Protein AF-A0A3M1PRJ2-F1 (afdb_monomer)

Mean predicted aligned error: 6.18 Å

Nearest PDB structures (foldseek):
  3op9-assembly1_A  TM=5.681E-01  e=8.543E-02  Listeria innocua
  8jfr-assembly2_C  TM=6.159E-01  e=5.530E-01  Staphylococcus delphini
  2ox6-assembly2_C  TM=6.327E-01  e=8.139E-01  Shewanella oneidensis MR-1
  8a0x-assembly1_B  TM=5.744E-01  e=9.257E-01  Vibrio cholerae
  2o38-assembly1_A  TM=5.028E-01  e=6.709E-01  Rhodopseudomonas palustris CGA009

pLDDT: mean 77.21, std 13.82, range [36.97, 91.62]

Secondary structure (DSSP, 8-state):
-EEHHHHHHHGGGTS-HHHHHHHTT--HHHHHHHHTTS-TT-EE-HHHHHHHHHHHT--STTS-S-S----

Foldseek 3Di:
DAFLQLVLQVCCVVDPLVVLCVQQVHDSVVSVCSPVCVDRPDGRDPSSVVSVCVVVVHDPVNDDPDNDDPD

Sequence (71 aa):
MFNSGKWVCQIGALIPPVQRAIAIDVTVQTVSNWETGRYKDVRLTLVQVKALCRLLRWTLDDLPDDFGAGK

Radius of gyration: 11.19 Å; Cα contacts (8 Å, |Δi|>4): 76; chains: 1; bounding box: 29×23×26 Å

Solvent-accessible surface area (backbone atoms only — not comparable to full-atom values): 4232 Å² total; per-residue (Å²): 135,45,52,35,23,58,50,53,47,64,50,41,80,79,45,55,61,63,61,54,13,64,54,51,75,50,50,51,65,56,49,50,36,19,55,70,54,77,41,79,82,46,58,49,50,74,66,37,50,52,36,49,28,61,76,73,70,45,56,82,83,70,49,72,94,69,78,74,87,80,129

Structure (mmCIF, N/CA/C/O backbone):
data_AF-A0A3M1PRJ2-F1
#
_entry.id   AF-A0A3M1PRJ2-F1
#
loop_
_atom_site.group_PDB
_atom_site.id
_atom_site.type_symbol
_atom_site.label_atom_id
_atom_site.label_alt_id
_atom_site.label_comp_id
_atom_site.label_asym_id
_atom_site.label_entity_id
_atom_site.label_seq_id
_atom_site.pdbx_PDB_ins_code
_atom_site.Cartn_x
_atom_site.Cartn_y
_atom_site.Cartn_z
_atom_site.occupancy
_atom_site.B_iso_or_equiv
_atom_site.auth_seq_id
_atom_site.auth_comp_id
_atom_site.auth_asym_id
_atom_site.auth_atom_id
_atom_site.pdbx_PDB_model_num
ATOM 1 N N . MET A 1 1 ? -3.703 -15.760 0.460 1.00 47.28 1 MET A N 1
ATOM 2 C CA . MET A 1 1 ? -2.384 -15.140 0.739 1.00 47.28 1 MET A CA 1
ATOM 3 C C . MET A 1 1 ? -2.042 -14.249 -0.453 1.00 47.28 1 MET A C 1
ATOM 5 O O . MET A 1 1 ? -2.041 -14.757 -1.563 1.00 47.28 1 MET A O 1
ATOM 9 N N . PHE A 1 2 ? -1.868 -12.942 -0.244 1.00 56.97 2 PHE A N 1
ATOM 10 C CA . PHE A 1 2 ? -1.953 -11.896 -1.281 1.00 56.97 2 PHE A CA 1
ATOM 11 C C . PHE A 1 2 ? -0.599 -11.643 -1.960 1.00 56.97 2 PHE A C 1
ATOM 13 O O . PHE A 1 2 ? 0.363 -11.385 -1.248 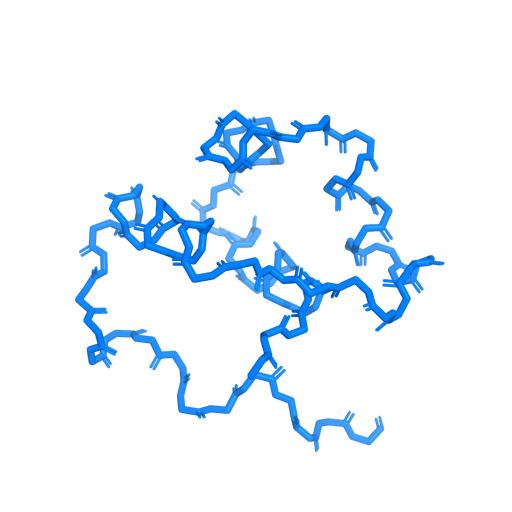1.00 56.97 2 PHE A O 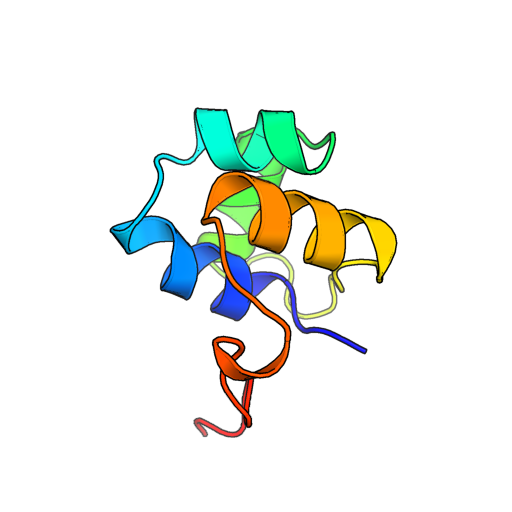1
ATOM 20 N N . ASN A 1 3 ? -0.496 -11.690 -3.293 1.00 64.81 3 ASN A N 1
ATOM 21 C CA . ASN A 1 3 ? 0.756 -11.414 -4.020 1.00 64.81 3 ASN A CA 1
ATOM 22 C C . ASN A 1 3 ? 1.057 -9.902 -4.024 1.00 64.81 3 ASN A C 1
ATOM 24 O O . ASN A 1 3 ? 0.294 -9.135 -4.609 1.00 64.81 3 ASN A O 1
ATOM 28 N N . SER A 1 4 ? 2.144 -9.464 -3.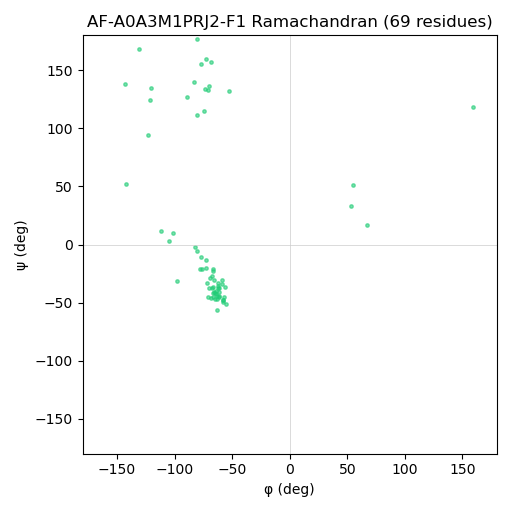377 1.00 62.59 4 SER A N 1
ATOM 29 C CA . SER A 1 4 ? 2.420 -8.036 -3.155 1.00 62.59 4 SER A CA 1
ATOM 30 C C . SER A 1 4 ? 2.780 -7.270 -4.431 1.00 62.59 4 SER A C 1
ATOM 32 O O . SER A 1 4 ? 2.479 -6.083 -4.517 1.00 62.59 4 SER A O 1
ATOM 34 N N . GLY A 1 5 ? 3.373 -7.928 -5.434 1.00 64.31 5 GLY A N 1
ATOM 35 C CA . GLY A 1 5 ? 3.853 -7.279 -6.661 1.00 64.31 5 GLY A CA 1
ATOM 36 C C . GLY A 1 5 ? 2.738 -6.647 -7.494 1.00 64.31 5 GLY A C 1
ATOM 37 O O . GLY A 1 5 ? 2.736 -5.442 -7.742 1.00 64.31 5 GLY A O 1
ATOM 38 N N . LYS A 1 6 ? 1.738 -7.450 -7.881 1.00 66.25 6 LYS A N 1
ATOM 39 C CA . LYS A 1 6 ? 0.606 -6.967 -8.693 1.00 66.25 6 LYS A CA 1
ATOM 40 C C . LYS A 1 6 ? -0.316 -6.034 -7.912 1.00 66.25 6 LYS A C 1
ATOM 42 O O . LYS A 1 6 ? -0.766 -5.039 -8.468 1.00 66.25 6 LYS A O 1
ATOM 47 N N . TRP A 1 7 ? -0.537 -6.312 -6.626 1.00 71.06 7 TRP A N 1
ATOM 48 C CA . TRP A 1 7 ? -1.360 -5.476 -5.748 1.00 71.06 7 TRP A CA 1
ATOM 49 C C . TRP A 1 7 ? -0.873 -4.033 -5.715 1.00 71.06 7 TRP A C 1
ATOM 51 O O . TRP A 1 7 ? -1.641 -3.100 -5.929 1.00 71.06 7 TRP A O 1
ATOM 61 N N . VAL A 1 8 ? 0.426 -3.866 -5.467 1.00 67.94 8 VAL A N 1
ATOM 62 C CA . VAL A 1 8 ? 1.054 -2.561 -5.277 1.00 67.94 8 VAL A CA 1
ATOM 63 C C . VAL A 1 8 ? 1.144 -1.793 -6.596 1.00 67.94 8 VAL A C 1
ATOM 65 O O . VAL A 1 8 ? 0.958 -0.578 -6.580 1.00 67.94 8 VAL A O 1
ATOM 68 N N . CYS A 1 9 ? 1.330 -2.484 -7.728 1.00 68.62 9 CYS A N 1
ATOM 69 C CA . CYS A 1 9 ? 1.191 -1.887 -9.060 1.00 68.62 9 CYS A CA 1
ATOM 70 C C . CYS A 1 9 ? -0.242 -1.427 -9.355 1.00 68.62 9 CYS A C 1
ATOM 72 O O . CYS A 1 9 ? -0.437 -0.314 -9.832 1.00 68.62 9 CYS A O 1
ATOM 74 N N . GLN A 1 10 ? -1.246 -2.262 -9.075 1.00 69.38 10 GLN A N 1
ATOM 75 C CA . GLN A 1 10 ? -2.637 -1.989 -9.444 1.00 69.38 10 GLN A CA 1
ATOM 76 C C . GLN A 1 10 ? -3.226 -0.820 -8.646 1.00 69.38 10 GLN A C 1
ATOM 78 O O . GLN A 1 10 ? -3.788 0.103 -9.230 1.00 69.38 10 GLN A O 1
ATOM 83 N N . ILE A 1 11 ? -3.016 -0.788 -7.327 1.00 74.38 11 ILE A N 1
ATOM 84 C CA . ILE A 1 11 ? -3.362 0.388 -6.508 1.00 74.38 11 ILE A CA 1
ATOM 85 C C . ILE A 1 11 ? -2.402 1.559 -6.750 1.00 74.38 11 ILE A C 1
ATOM 87 O O . ILE A 1 11 ? -2.668 2.683 -6.327 1.00 74.38 11 ILE A O 1
ATOM 91 N N . GLY A 1 12 ? -1.266 1.310 -7.406 1.00 67.69 12 GLY A N 1
ATOM 92 C CA . GLY A 1 12 ? -0.247 2.316 -7.657 1.00 67.69 12 GLY A CA 1
ATOM 93 C C . GLY A 1 12 ? -0.694 3.426 -8.602 1.00 67.69 12 GLY A C 1
ATOM 94 O O . GLY A 1 12 ? -0.161 4.529 -8.522 1.00 67.69 12 GLY A O 1
ATOM 95 N N . ALA A 1 13 ? -1.726 3.169 -9.411 1.00 71.75 13 ALA A N 1
ATOM 96 C CA . ALA A 1 13 ? -2.410 4.189 -10.200 1.00 71.75 13 ALA A CA 1
ATOM 97 C C . ALA A 1 13 ? -3.289 5.131 -9.350 1.00 71.75 13 ALA A C 1
ATOM 99 O O . ALA A 1 13 ? -3.611 6.228 -9.798 1.00 71.75 13 ALA A O 1
ATOM 100 N N . LEU A 1 14 ? -3.679 4.717 -8.138 1.00 78.62 14 LEU A N 1
ATOM 101 C CA . LEU A 1 14 ? -4.596 5.460 -7.264 1.00 78.62 14 LEU A CA 1
ATOM 102 C C . LEU A 1 14 ? -3.863 6.281 -6.200 1.00 78.62 14 LEU A C 1
ATOM 104 O O . LEU A 1 14 ? -4.346 7.332 -5.787 1.00 78.62 14 LEU A O 1
ATOM 108 N N . ILE A 1 15 ? -2.704 5.803 -5.741 1.00 83.62 15 ILE A N 1
ATOM 109 C CA . ILE A 1 15 ? -1.924 6.424 -4.664 1.00 83.62 15 ILE A CA 1
ATOM 110 C C . ILE A 1 15 ? -0.420 6.308 -4.938 1.00 83.62 15 ILE A C 1
ATOM 112 O O . ILE A 1 15 ? 0.029 5.238 -5.345 1.00 83.62 15 ILE A O 1
ATOM 116 N N . PRO A 1 16 ? 0.392 7.354 -4.690 1.00 86.25 16 PRO A N 1
ATOM 117 C CA . PRO A 1 16 ? 1.826 7.357 -4.986 1.00 86.25 16 PRO A CA 1
ATOM 118 C C . PRO A 1 16 ? 2.650 6.402 -4.091 1.00 86.25 16 PRO A C 1
ATOM 120 O O . PRO A 1 16 ? 2.247 6.101 -2.963 1.00 86.25 16 PRO A O 1
ATOM 123 N N . PRO A 1 17 ? 3.846 5.961 -4.542 1.00 83.00 17 PRO A N 1
ATOM 124 C CA . PRO A 1 17 ? 4.668 4.952 -3.858 1.00 83.00 17 PRO A CA 1
ATOM 125 C C . PRO A 1 17 ? 5.032 5.292 -2.415 1.00 83.00 17 PRO A C 1
ATOM 127 O O . PRO A 1 17 ? 5.030 4.408 -1.560 1.00 83.00 17 PRO A O 1
ATOM 130 N N . VAL A 1 18 ? 5.280 6.570 -2.122 1.00 89.00 18 VAL A N 1
ATOM 131 C CA . VAL A 1 18 ? 5.572 7.044 -0.762 1.00 89.00 18 VAL A CA 1
ATOM 132 C C . VAL A 1 18 ? 4.382 6.823 0.174 1.00 89.00 18 VAL A C 1
ATOM 134 O O . VAL A 1 18 ? 4.558 6.319 1.279 1.00 89.00 18 VAL A O 1
ATOM 137 N N . GLN A 1 19 ? 3.162 7.134 -0.270 1.00 88.38 19 GLN A N 1
ATOM 138 C CA . GLN A 1 19 ? 1.965 6.957 0.557 1.00 88.38 19 GLN A CA 1
ATOM 139 C C . GLN A 1 19 ? 1.660 5.478 0.813 1.00 88.38 19 GLN A C 1
ATOM 141 O O . GLN A 1 19 ? 1.296 5.114 1.928 1.00 88.38 19 GLN A O 1
ATOM 146 N N . ARG A 1 20 ? 1.876 4.608 -0.183 1.00 88.50 20 ARG A N 1
ATOM 147 C CA . ARG A 1 20 ? 1.733 3.151 -0.015 1.00 88.50 20 ARG A CA 1
ATOM 148 C C . ARG A 1 20 ? 2.721 2.596 1.000 1.00 88.50 20 ARG A C 1
ATOM 150 O O . ARG A 1 20 ? 2.323 1.828 1.867 1.00 88.50 20 ARG A O 1
ATOM 157 N N . ALA A 1 21 ? 3.985 3.003 0.882 1.00 90.25 21 ALA A N 1
ATOM 158 C CA . ALA A 1 21 ? 5.071 2.584 1.759 1.00 90.25 21 ALA A CA 1
ATOM 159 C C . ALA A 1 21 ? 4.764 2.922 3.226 1.00 90.25 21 ALA A C 1
ATOM 161 O O . ALA A 1 21 ? 4.820 2.044 4.084 1.00 90.25 21 ALA A O 1
ATOM 162 N N . ILE A 1 22 ? 4.332 4.162 3.479 1.00 91.44 22 ILE A N 1
ATOM 163 C CA . ILE A 1 22 ? 3.923 4.625 4.811 1.00 91.44 22 ILE A CA 1
ATOM 164 C C . ILE A 1 22 ? 2.728 3.818 5.336 1.00 91.44 22 ILE A C 1
ATOM 166 O O . ILE A 1 22 ? 2.725 3.407 6.491 1.00 91.44 22 ILE A O 1
ATOM 170 N N . ALA A 1 23 ? 1.719 3.559 4.501 1.00 90.25 23 ALA A N 1
ATOM 171 C CA . ALA A 1 23 ? 0.494 2.891 4.940 1.00 90.25 23 ALA A CA 1
ATOM 172 C C . ALA A 1 23 ? 0.696 1.437 5.394 1.00 90.25 23 ALA A C 1
ATOM 174 O O . ALA A 1 23 ? -0.047 0.960 6.249 1.00 90.25 23 ALA A O 1
ATOM 175 N N . ILE A 1 24 ? 1.672 0.726 4.826 1.00 89.69 24 ILE A N 1
ATOM 176 C CA . ILE A 1 24 ? 1.933 -0.696 5.122 1.00 89.69 24 ILE A CA 1
ATOM 177 C C . ILE A 1 24 ? 3.246 -0.938 5.862 1.00 89.69 24 ILE A C 1
ATOM 179 O O . ILE A 1 24 ? 3.668 -2.093 5.967 1.00 89.69 24 ILE A O 1
ATOM 183 N N . ASP A 1 25 ? 3.852 0.140 6.359 1.00 91.62 25 ASP A N 1
ATOM 184 C CA . ASP A 1 25 ? 5.087 0.143 7.140 1.00 91.62 25 ASP A CA 1
ATOM 185 C C . ASP A 1 25 ? 6.251 -0.570 6.429 1.00 91.62 25 ASP A C 1
ATOM 187 O O . ASP A 1 25 ? 6.891 -1.484 6.941 1.00 91.62 25 ASP A O 1
ATOM 191 N N . VAL A 1 26 ? 6.503 -0.180 5.178 1.00 89.62 26 VAL A N 1
ATOM 192 C CA . VAL A 1 26 ? 7.654 -0.658 4.398 1.00 89.62 26 VAL A CA 1
ATOM 193 C C . VAL A 1 26 ? 8.395 0.513 3.770 1.00 89.62 26 VAL A C 1
ATOM 195 O O . VAL A 1 26 ? 7.902 1.636 3.718 1.00 89.62 26 VAL A O 1
ATOM 198 N N . THR A 1 27 ? 9.592 0.266 3.244 1.00 91.12 27 THR A N 1
ATOM 199 C CA . THR A 1 27 ? 10.341 1.303 2.529 1.00 91.12 27 THR A CA 1
ATOM 200 C C . THR A 1 27 ? 9.796 1.515 1.114 1.00 91.12 27 THR A C 1
ATOM 202 O O . THR A 1 27 ? 9.248 0.609 0.480 1.00 91.12 27 THR A O 1
ATOM 205 N N . VAL A 1 28 ? 10.017 2.709 0.563 1.00 89.75 28 VAL A N 1
ATOM 206 C CA . VAL A 1 28 ? 9.708 3.014 -0.847 1.00 89.75 28 VAL A CA 1
ATOM 207 C C . VAL A 1 28 ? 10.477 2.088 -1.797 1.00 89.75 28 VAL A C 1
ATOM 209 O O . VAL A 1 28 ? 9.949 1.677 -2.827 1.00 89.75 28 VAL A O 1
ATOM 212 N N . GLN A 1 29 ? 11.699 1.695 -1.428 1.00 88.31 29 GLN A N 1
ATOM 213 C CA . GLN A 1 29 ? 12.484 0.718 -2.180 1.00 88.31 29 GLN A CA 1
ATOM 214 C C . GLN A 1 29 ? 11.808 -0.659 -2.193 1.00 88.31 29 GLN A C 1
ATOM 216 O O . GLN A 1 29 ? 11.774 -1.303 -3.238 1.00 88.31 29 GLN A O 1
ATOM 221 N N . THR A 1 30 ? 11.226 -1.097 -1.073 1.00 87.31 30 THR A N 1
ATOM 222 C CA . THR A 1 30 ? 10.434 -2.333 -1.008 1.00 87.31 30 THR A CA 1
ATOM 223 C C . THR A 1 30 ? 9.219 -2.262 -1.934 1.00 87.31 30 THR A C 1
ATOM 225 O O . THR A 1 30 ? 8.998 -3.187 -2.710 1.00 87.31 30 THR A O 1
ATOM 228 N N . VAL A 1 31 ? 8.491 -1.141 -1.931 1.00 86.31 31 VAL A N 1
ATOM 229 C CA . VAL A 1 31 ? 7.380 -0.892 -2.868 1.00 86.31 31 VAL A CA 1
ATOM 230 C C . VAL A 1 31 ? 7.853 -0.978 -4.324 1.00 86.31 31 VAL A C 1
ATOM 232 O O . VAL A 1 31 ? 7.254 -1.696 -5.117 1.00 86.31 31 VAL A O 1
ATOM 235 N N . SER A 1 32 ? 8.962 -0.322 -4.670 1.00 85.38 32 SER A N 1
ATOM 236 C CA . SER A 1 32 ? 9.500 -0.317 -6.037 1.00 85.38 32 SER A CA 1
ATOM 237 C C . SER A 1 32 ? 10.004 -1.701 -6.481 1.00 85.38 32 SER A C 1
ATOM 239 O O . SER A 1 32 ? 9.807 -2.130 -7.619 1.00 85.38 32 SER A O 1
ATOM 241 N N . ASN A 1 33 ? 10.598 -2.463 -5.56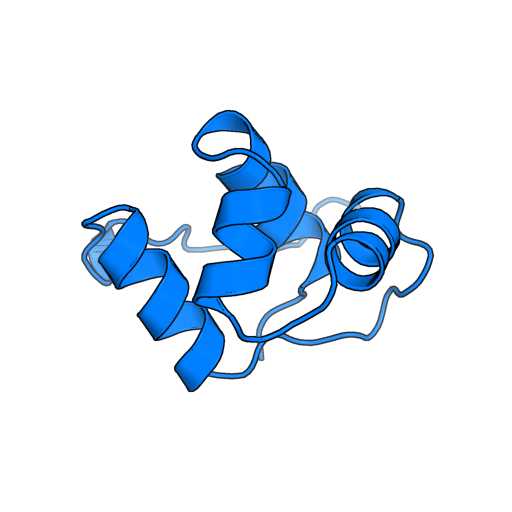2 1.00 85.00 33 ASN A N 1
ATOM 242 C CA . ASN A 1 33 ? 10.997 -3.853 -5.777 1.00 85.00 33 ASN A CA 1
ATOM 243 C C . ASN A 1 33 ? 9.801 -4.774 -6.070 1.00 85.00 33 ASN A C 1
ATOM 245 O O . ASN A 1 33 ? 9.923 -5.712 -6.862 1.00 85.00 33 ASN A O 1
ATOM 249 N N . TRP A 1 34 ? 8.653 -4.514 -5.441 1.00 83.75 34 TRP A N 1
ATOM 250 C CA . TRP A 1 34 ? 7.404 -5.216 -5.727 1.00 83.75 34 TRP A CA 1
ATOM 251 C C . TRP A 1 34 ? 6.841 -4.827 -7.093 1.00 83.75 34 TRP A C 1
ATOM 253 O O . TRP A 1 34 ? 6.497 -5.715 -7.869 1.00 83.75 34 TRP A O 1
ATOM 263 N N . GLU A 1 35 ? 6.826 -3.531 -7.420 1.00 78.94 35 GLU A N 1
ATOM 264 C CA . GLU A 1 35 ? 6.325 -3.034 -8.709 1.00 78.94 35 GLU A CA 1
ATOM 265 C C . GLU A 1 35 ? 7.132 -3.554 -9.905 1.00 78.94 35 GLU A C 1
ATOM 267 O O . GLU A 1 35 ? 6.590 -3.879 -10.956 1.00 78.94 35 GLU A O 1
ATOM 272 N N . THR A 1 36 ? 8.447 -3.671 -9.737 1.00 80.25 36 THR A N 1
ATOM 273 C CA . THR A 1 36 ? 9.357 -4.168 -10.780 1.00 80.25 36 THR A CA 1
ATOM 274 C C . THR A 1 36 ? 9.410 -5.696 -10.860 1.00 80.25 36 THR A C 1
ATOM 276 O O . THR A 1 36 ? 10.129 -6.243 -11.696 1.00 80.25 36 THR A O 1
ATOM 279 N N . GLY A 1 37 ? 8.685 -6.408 -9.989 1.00 75.69 37 GLY A N 1
ATOM 280 C CA . GLY A 1 37 ? 8.654 -7.871 -9.968 1.00 75.69 37 GLY A CA 1
ATOM 281 C C . GLY A 1 37 ? 9.977 -8.529 -9.557 1.00 75.69 37 GLY A C 1
ATOM 282 O O . GLY A 1 37 ? 10.151 -9.728 -9.784 1.00 75.69 37 GLY A O 1
ATOM 283 N N . ARG A 1 38 ? 10.906 -7.777 -8.942 1.00 74.69 38 ARG A N 1
ATOM 284 C CA . ARG A 1 38 ? 12.186 -8.308 -8.430 1.00 74.69 38 ARG A CA 1
ATOM 285 C C . ARG A 1 38 ? 11.993 -9.281 -7.264 1.00 74.69 38 ARG A C 1
ATOM 287 O O . ARG A 1 38 ? 12.848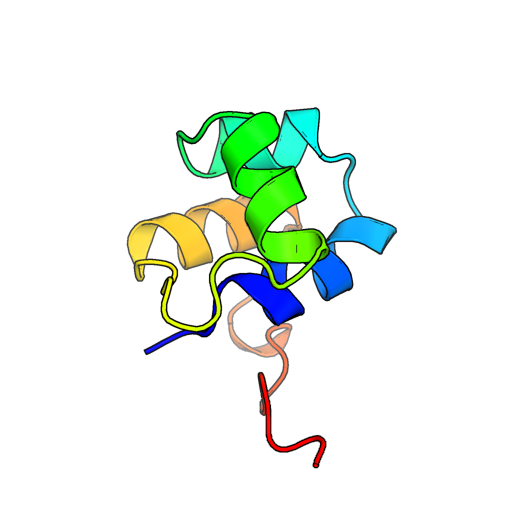 -10.131 -7.042 1.00 74.69 38 ARG A O 1
ATOM 294 N N . TYR A 1 39 ? 10.865 -9.190 -6.559 1.00 71.38 39 TYR A N 1
ATOM 295 C CA . TYR A 1 39 ? 10.467 -10.110 -5.493 1.00 71.38 39 TYR A CA 1
ATOM 296 C C . TYR A 1 39 ? 9.098 -10.726 -5.799 1.00 71.38 39 TYR A C 1
ATOM 298 O O . TYR A 1 39 ? 8.064 -10.141 -5.486 1.00 71.38 39 TYR A O 1
ATOM 306 N N . LYS A 1 40 ? 9.096 -11.909 -6.423 1.00 59.28 40 LYS A N 1
ATOM 307 C CA . LYS A 1 40 ? 7.870 -12.587 -6.888 1.00 59.28 40 LYS A CA 1
ATOM 308 C C . LYS A 1 40 ? 7.079 -13.293 -5.779 1.00 59.28 40 LYS A C 1
ATOM 310 O O . LYS A 1 40 ? 5.881 -13.502 -5.940 1.00 59.28 40 LYS A O 1
ATOM 315 N N . ASP A 1 41 ? 7.726 -13.604 -4.658 1.00 63.56 41 ASP A N 1
ATOM 316 C CA . ASP A 1 41 ? 7.138 -14.381 -3.557 1.00 63.56 41 ASP A CA 1
ATOM 317 C C . ASP A 1 41 ? 6.760 -13.548 -2.331 1.00 63.56 41 ASP A C 1
ATOM 319 O O . ASP A 1 41 ? 6.305 -14.091 -1.321 1.00 63.56 41 ASP A O 1
ATOM 323 N N . VAL A 1 42 ? 6.927 -12.224 -2.391 1.00 71.50 42 VAL A N 1
ATOM 324 C CA . VAL A 1 42 ? 6.522 -11.384 -1.266 1.00 71.50 42 VAL A CA 1
ATOM 325 C C . VAL A 1 42 ? 5.002 -11.301 -1.231 1.00 71.50 42 VAL A C 1
ATOM 327 O O . VAL A 1 42 ? 4.315 -11.145 -2.244 1.00 71.50 42 VAL A O 1
ATOM 330 N N . ARG A 1 43 ? 4.465 -11.489 -0.029 1.00 74.19 43 ARG A N 1
ATOM 331 C CA . ARG A 1 43 ? 3.033 -11.504 0.220 1.00 74.19 43 ARG A CA 1
ATOM 332 C C . ARG A 1 43 ? 2.685 -10.410 1.203 1.00 74.19 43 ARG A C 1
ATOM 334 O O . ARG A 1 43 ? 3.351 -10.273 2.226 1.00 74.19 43 ARG A O 1
ATOM 341 N N . LEU A 1 44 ? 1.629 -9.658 0.908 1.00 79.81 44 LEU A N 1
ATOM 342 C CA . LEU A 1 44 ? 1.079 -8.727 1.886 1.00 79.81 44 LEU A CA 1
ATOM 343 C C . LEU A 1 44 ? 0.413 -9.527 3.003 1.00 79.81 44 LEU A C 1
ATOM 345 O O . LEU A 1 44 ? -0.320 -10.494 2.758 1.00 79.81 44 LEU A O 1
ATOM 349 N N . THR A 1 45 ? 0.657 -9.113 4.241 1.00 84.50 45 THR A N 1
ATOM 350 C CA . THR A 1 45 ? -0.090 -9.634 5.385 1.00 84.50 45 THR A CA 1
ATOM 351 C C . THR A 1 45 ? -1.514 -9.075 5.376 1.00 84.50 45 THR A C 1
ATOM 353 O O . THR A 1 45 ? -1.791 -8.025 4.792 1.00 84.50 45 THR A O 1
ATOM 356 N N . LEU A 1 46 ? -2.438 -9.743 6.071 1.00 85.25 46 LEU A N 1
ATOM 357 C CA . LEU A 1 46 ? -3.823 -9.273 6.190 1.00 85.25 46 LEU A CA 1
ATOM 358 C C . LEU A 1 46 ? -3.913 -7.869 6.825 1.00 85.25 46 LEU A C 1
ATOM 360 O O . LEU A 1 46 ? -4.815 -7.099 6.506 1.00 85.25 46 LEU A O 1
ATOM 364 N N . VAL A 1 47 ? -2.972 -7.526 7.711 1.00 89.31 47 VAL A N 1
ATOM 365 C CA . VAL A 1 47 ? -2.885 -6.199 8.342 1.00 89.31 47 VAL A CA 1
ATOM 366 C C . VAL A 1 47 ? -2.544 -5.130 7.305 1.00 89.31 47 VAL A C 1
ATOM 368 O O . VAL A 1 47 ? -3.212 -4.100 7.252 1.00 89.31 47 VAL A O 1
ATOM 371 N N . GLN A 1 48 ? -1.569 -5.402 6.437 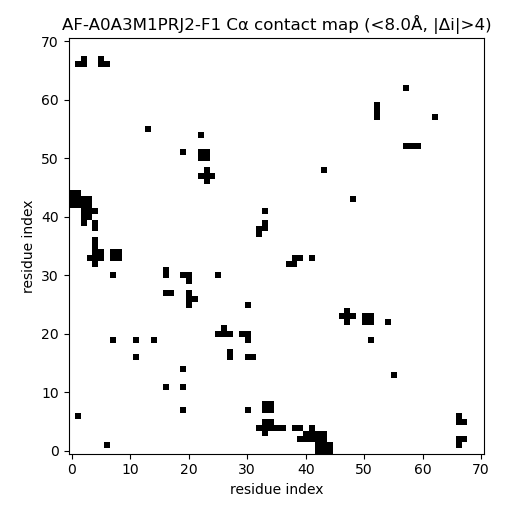1.00 88.06 48 GLN A N 1
ATOM 372 C CA . GLN A 1 48 ? -1.157 -4.483 5.372 1.00 88.06 48 GLN A CA 1
ATOM 373 C C . GLN A 1 48 ? -2.262 -4.292 4.327 1.00 88.06 48 GLN A C 1
ATOM 375 O O . GLN A 1 48 ? -2.541 -3.166 3.926 1.00 88.06 48 GLN A O 1
ATOM 380 N N . VAL A 1 49 ? -2.955 -5.371 3.949 1.00 85.69 49 VAL A N 1
ATOM 381 C CA . VAL A 1 49 ? -4.134 -5.304 3.068 1.00 85.69 49 VAL A CA 1
ATOM 382 C C . VAL A 1 49 ? -5.210 -4.397 3.667 1.00 85.69 49 VAL A C 1
ATOM 384 O O . VAL A 1 49 ? -5.671 -3.468 3.009 1.00 85.69 49 VAL A O 1
ATOM 387 N N . LYS A 1 50 ? -5.558 -4.591 4.946 1.00 87.50 50 LYS A N 1
ATOM 388 C CA . LYS A 1 50 ? -6.542 -3.744 5.640 1.00 87.50 50 LYS A CA 1
ATOM 389 C C . LYS A 1 50 ? -6.108 -2.280 5.720 1.00 87.50 50 LYS A C 1
ATOM 391 O O . LYS A 1 50 ? -6.957 -1.396 5.622 1.00 87.50 50 LYS A O 1
ATOM 396 N N . ALA A 1 51 ? -4.818 -2.011 5.910 1.00 90.25 51 ALA A N 1
ATOM 397 C CA . ALA A 1 51 ? -4.297 -0.648 5.945 1.00 90.25 51 ALA A CA 1
ATOM 398 C C . ALA A 1 51 ? -4.461 0.061 4.590 1.00 90.25 51 ALA A C 1
ATOM 400 O O . ALA A 1 51 ? -4.912 1.205 4.547 1.00 90.25 51 ALA A O 1
ATOM 401 N N . LEU A 1 52 ? -4.196 -0.640 3.485 1.00 87.06 52 LEU A N 1
ATOM 402 C CA . LEU A 1 52 ? -4.406 -0.113 2.135 1.00 87.06 52 LEU A CA 1
ATOM 403 C C . LEU A 1 52 ? -5.891 0.113 1.824 1.00 87.06 52 LEU A C 1
ATOM 405 O O . LEU A 1 52 ? -6.231 1.171 1.301 1.00 87.06 52 LEU A O 1
ATOM 409 N N . CYS A 1 53 ? -6.785 -0.804 2.215 1.00 88.00 53 CYS A N 1
ATOM 410 C CA . CYS A 1 53 ? -8.233 -0.591 2.086 1.00 88.00 53 CYS A CA 1
ATOM 411 C C . CYS A 1 53 ? -8.686 0.679 2.817 1.00 88.00 53 CYS A C 1
ATOM 413 O O . CYS A 1 53 ? -9.421 1.486 2.257 1.00 88.00 53 CYS A O 1
ATOM 415 N N . ARG A 1 54 ? -8.208 0.903 4.051 1.00 90.06 54 ARG A N 1
ATOM 416 C CA . ARG A 1 54 ? -8.529 2.118 4.823 1.00 90.06 54 ARG A CA 1
ATOM 417 C C . ARG A 1 54 ? -8.040 3.387 4.131 1.00 90.06 54 ARG A C 1
ATOM 419 O O . ARG A 1 54 ? -8.767 4.376 4.120 1.00 90.06 54 ARG A O 1
ATOM 426 N N . LEU A 1 55 ? -6.839 3.355 3.552 1.00 89.25 55 LEU A N 1
ATOM 427 C CA . LEU A 1 55 ? -6.281 4.488 2.811 1.00 89.25 55 LEU A CA 1
ATOM 428 C C . LEU A 1 55 ? -7.112 4.814 1.560 1.00 89.25 55 LEU A C 1
ATOM 430 O O . LEU A 1 55 ? -7.394 5.980 1.302 1.00 89.25 55 LEU A O 1
ATOM 434 N N . LEU A 1 56 ? -7.535 3.787 0.821 1.00 87.94 56 LEU A N 1
ATOM 435 C CA . LEU A 1 56 ? -8.350 3.918 -0.393 1.00 87.94 56 LEU A CA 1
ATOM 436 C C . LEU A 1 56 ? -9.845 4.133 -0.107 1.00 87.94 56 LEU A C 1
ATOM 438 O O . LEU A 1 56 ? -10.613 4.372 -1.034 1.00 87.94 56 LEU A O 1
ATOM 442 N N . ARG A 1 57 ? -10.261 4.057 1.167 1.00 89.75 57 ARG A N 1
ATOM 443 C CA . ARG A 1 57 ? -11.669 4.002 1.605 1.00 89.75 57 ARG A CA 1
ATOM 444 C C . ARG A 1 57 ? -12.469 2.884 0.928 1.00 89.75 57 ARG A C 1
ATOM 446 O O . ARG A 1 57 ? -13.662 3.029 0.691 1.00 89.75 57 ARG A O 1
ATOM 453 N N . TRP A 1 58 ? -11.801 1.776 0.643 1.00 89.06 58 TRP A N 1
ATOM 454 C CA . TRP A 1 58 ? -12.409 0.578 0.085 1.00 89.06 58 TRP A CA 1
ATOM 455 C C . TRP A 1 58 ? -13.026 -0.285 1.178 1.00 89.06 58 TRP A C 1
ATOM 457 O O . TRP A 1 58 ? -12.451 -0.476 2.257 1.00 89.06 58 TRP A O 1
ATOM 467 N N . THR A 1 59 ? -14.193 -0.830 0.868 1.00 85.56 59 THR A N 1
ATOM 468 C CA . THR A 1 59 ? -14.802 -1.945 1.585 1.00 85.56 59 THR A CA 1
ATOM 469 C C . THR A 1 59 ? -14.182 -3.268 1.128 1.00 85.56 59 THR A C 1
ATOM 471 O O . THR A 1 59 ? -13.307 -3.298 0.261 1.00 85.56 59 THR A O 1
ATOM 474 N N . LEU A 1 60 ? -14.586 -4.382 1.745 1.00 79.06 60 LEU A N 1
ATOM 475 C CA . LEU A 1 60 ? -14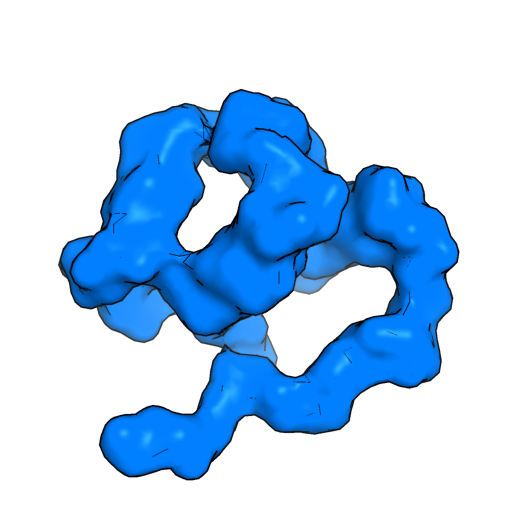.125 -5.695 1.294 1.00 79.06 60 LEU A CA 1
ATOM 476 C C . LEU A 1 60 ? -14.678 -6.052 -0.093 1.00 79.06 60 LEU A C 1
ATOM 478 O O . LEU A 1 60 ? -14.007 -6.778 -0.808 1.00 79.06 60 LEU A O 1
ATOM 482 N N . ASP A 1 61 ? -15.841 -5.523 -0.475 1.00 83.00 61 ASP A N 1
ATOM 483 C CA . ASP A 1 61 ? -16.461 -5.741 -1.788 1.00 83.00 61 ASP A CA 1
ATOM 484 C C . ASP A 1 61 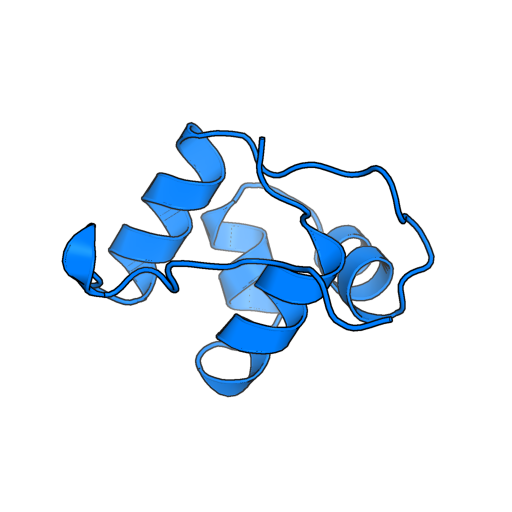? -15.797 -4.923 -2.909 1.00 83.00 61 ASP A C 1
ATOM 486 O O . ASP A 1 61 ? -15.884 -5.284 -4.077 1.00 83.00 61 ASP A O 1
ATOM 490 N N . ASP A 1 62 ? -15.091 -3.839 -2.566 1.00 82.75 62 ASP A N 1
ATOM 491 C CA . ASP A 1 62 ? -14.288 -3.063 -3.525 1.00 82.75 62 ASP A CA 1
ATOM 492 C C . ASP A 1 62 ? -12.957 -3.754 -3.871 1.00 82.75 62 ASP A C 1
ATOM 494 O O . ASP A 1 62 ? -12.228 -3.322 -4.770 1.00 82.75 62 ASP A O 1
ATOM 498 N N . LEU A 1 63 ? -12.597 -4.811 -3.133 1.00 78.00 63 LEU A N 1
ATOM 499 C CA . LEU A 1 63 ? -11.402 -5.590 -3.416 1.00 78.00 63 LEU A CA 1
ATOM 500 C C . LEU A 1 63 ? -11.607 -6.404 -4.701 1.00 78.00 63 LEU A C 1
ATOM 502 O O . LEU A 1 63 ? -12.603 -7.108 -4.823 1.00 78.00 63 LEU A O 1
ATOM 506 N N . PRO A 1 64 ? -10.642 -6.390 -5.632 1.00 73.25 64 PRO A N 1
ATOM 507 C CA . PRO A 1 64 ? -10.652 -7.304 -6.768 1.00 73.25 64 PRO A CA 1
ATOM 508 C C . PRO A 1 64 ? -10.793 -8.769 -6.322 1.00 73.25 64 PRO A C 1
ATOM 510 O O . PRO A 1 64 ? -10.049 -9.216 -5.450 1.00 73.25 64 PRO A O 1
ATOM 513 N N . ASP A 1 65 ? -11.698 -9.527 -6.950 1.00 68.75 65 ASP A N 1
ATOM 514 C CA . ASP A 1 65 ? -11.898 -10.960 -6.664 1.00 68.75 65 ASP A CA 1
ATOM 515 C C . ASP A 1 65 ? -10.659 -11.807 -6.971 1.00 68.75 65 ASP A C 1
ATOM 517 O O . ASP A 1 65 ? -10.364 -12.792 -6.292 1.00 68.75 65 ASP A O 1
ATOM 521 N N . ASP A 1 66 ? -9.909 -11.406 -7.995 1.00 62.12 66 ASP A N 1
ATOM 522 C CA . ASP A 1 66 ? -8.680 -12.065 -8.392 1.00 62.12 66 ASP A CA 1
ATOM 523 C C . ASP A 1 66 ? -7.512 -11.080 -8.343 1.00 62.12 66 ASP A C 1
ATOM 525 O O . ASP A 1 66 ? -7.504 -10.022 -8.974 1.00 62.12 66 ASP A O 1
ATOM 529 N N . PHE A 1 67 ? -6.495 -11.464 -7.576 1.00 60.41 67 PHE A N 1
ATOM 530 C CA . PHE A 1 67 ? -5.213 -10.766 -7.510 1.00 60.41 67 PHE A CA 1
ATOM 531 C C . PHE A 1 67 ? -4.126 -11.475 -8.334 1.00 60.41 67 PHE A C 1
ATOM 533 O O . PHE A 1 67 ? -2.947 -11.114 -8.249 1.00 60.41 67 PHE A O 1
ATOM 540 N N . GLY A 1 68 ? -4.510 -12.474 -9.139 1.00 44.97 68 GLY A N 1
ATOM 541 C CA . GLY A 1 68 ? -3.688 -13.049 -10.192 1.00 44.97 68 GLY A CA 1
ATOM 542 C C . GLY A 1 68 ? -4.079 -14.461 -10.652 1.00 44.97 68 GLY A C 1
ATOM 543 O O . GLY A 1 68 ? -3.791 -15.432 -9.962 1.00 44.97 68 GLY A O 1
ATOM 544 N N . ALA A 1 69 ? -4.436 -14.564 -11.935 1.00 37.53 69 ALA A N 1
ATOM 545 C CA . ALA A 1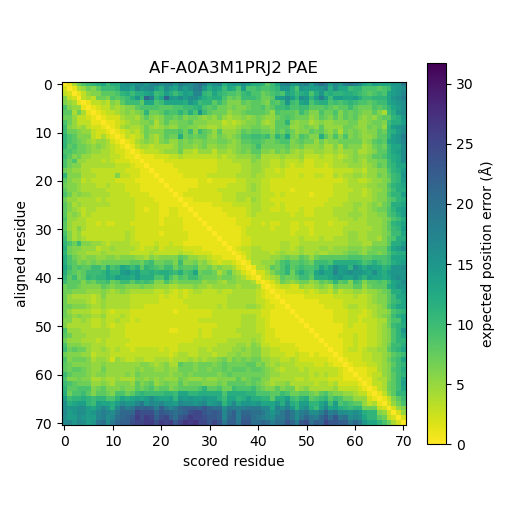 69 ? -3.927 -15.570 -12.875 1.00 37.53 69 ALA A CA 1
ATOM 546 C C . ALA A 1 69 ? -3.722 -14.978 -14.289 1.00 37.53 69 ALA A C 1
ATOM 548 O O . ALA A 1 69 ? -4.199 -15.498 -15.293 1.00 37.53 69 ALA A O 1
ATOM 549 N N . GLY A 1 70 ? -3.000 -13.857 -14.392 1.00 38.22 70 GLY A N 1
ATOM 550 C CA . GLY A 1 70 ? -2.455 -13.410 -15.682 1.00 38.22 70 GLY A CA 1
ATOM 551 C C . GLY A 1 70 ? -1.170 -14.179 -15.983 1.00 38.22 70 GLY A C 1
ATOM 552 O O . GLY A 1 70 ? -0.217 -13.984 -15.223 1.00 38.22 70 GLY A O 1
ATOM 553 N N . LYS A 1 71 ? -1.225 -15.045 -17.009 1.00 36.97 71 LYS A N 1
ATOM 554 C CA . LYS A 1 71 ? -0.170 -15.949 -17.512 1.00 36.97 71 LYS A CA 1
ATOM 555 C C . LYS A 1 71 ? 1.229 -15.342 -17.567 1.00 36.97 71 LYS A C 1
ATOM 557 O O . LYS A 1 71 ? 1.338 -14.139 -17.886 1.00 36.97 71 LYS A O 1
#